Protein AF-A0A5A9ZAS6-F1 (afdb_monomer)

Mean predicted aligned error: 12.67 Å

Sequence (66 aa):
MNIDDLMTELDDARLTAKANGQASAMVAATMSKAKLLGLDKGVTDDNEVRPINIIVRTVDARKPDS

Foldseek 3Di:
DDLVVVLVVLVVQLVVCVVVVNPVSNVVSVVVNCVSVVVVVPPPPPPPPDDDDDDDDDADPVCNPD

Solvent-accessible surface area (backbone atoms only — not comparable to full-atom values): 4250 Å² total; per-residue (Å²): 134,53,74,67,52,55,53,49,54,38,51,51,52,24,52,53,21,57,77,69,68,35,62,69,55,29,50,52,31,54,52,52,50,34,46,77,71,45,67,68,55,64,84,80,62,84,76,62,86,70,87,82,88,80,85,87,84,85,75,53,90,92,49,84,89,115

Structure (mmCIF, N/CA/C/O backbone):
data_AF-A0A5A9ZAS6-F1
#
_entry.id   AF-A0A5A9ZAS6-F1
#
loop_
_atom_site.group_PDB
_atom_site.id
_atom_site.type_symbol
_atom_site.label_atom_id
_atom_site.label_alt_id
_atom_site.label_comp_id
_atom_site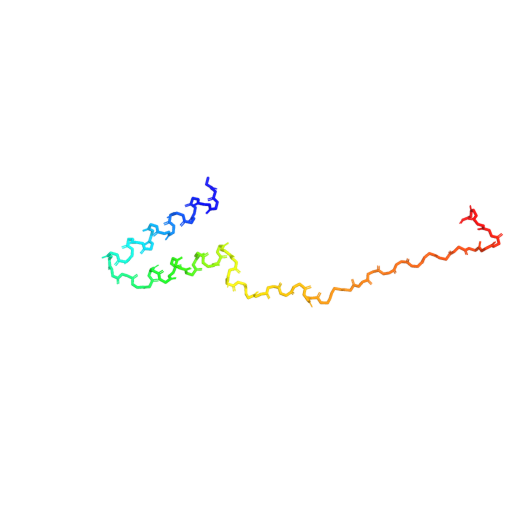.label_asym_id
_atom_site.label_entity_id
_atom_site.label_seq_id
_atom_site.pdbx_PDB_ins_code
_atom_site.Cartn_x
_atom_site.Cartn_y
_atom_site.Cartn_z
_atom_site.occupancy
_atom_site.B_iso_or_equiv
_atom_site.auth_seq_id
_atom_site.auth_comp_id
_atom_site.auth_asym_id
_atom_site.auth_atom_id
_atom_site.pdbx_PDB_model_num
ATOM 1 N N . MET A 1 1 ? 3.142 19.819 4.012 1.00 60.56 1 MET A N 1
ATOM 2 C CA . MET A 1 1 ? 2.572 18.472 4.132 1.00 60.56 1 MET A CA 1
ATOM 3 C C . MET A 1 1 ? 3.427 17.545 3.288 1.00 60.56 1 MET A C 1
ATOM 5 O O . MET A 1 1 ? 3.341 17.574 2.065 1.00 60.56 1 MET A O 1
ATOM 9 N N . ASN A 1 2 ? 4.360 16.865 3.941 1.00 88.62 2 ASN A N 1
ATOM 10 C CA . ASN A 1 2 ? 5.208 15.826 3.369 1.00 88.62 2 ASN A CA 1
ATOM 11 C C . ASN A 1 2 ? 4.508 14.462 3.509 1.00 88.62 2 ASN A C 1
ATOM 13 O O . ASN A 1 2 ? 3.533 14.322 4.246 1.00 88.62 2 ASN A O 1
ATOM 17 N N . ILE A 1 3 ? 5.018 13.443 2.824 1.00 87.62 3 ILE A N 1
ATOM 18 C CA . ILE A 1 3 ? 4.543 12.068 2.965 1.00 87.62 3 ILE A CA 1
ATOM 19 C C . ILE A 1 3 ? 4.678 11.564 4.410 1.00 87.62 3 ILE A C 1
ATOM 21 O O . ILE A 1 3 ? 3.820 10.822 4.874 1.00 87.62 3 ILE A O 1
ATOM 25 N N . ASP A 1 4 ? 5.687 12.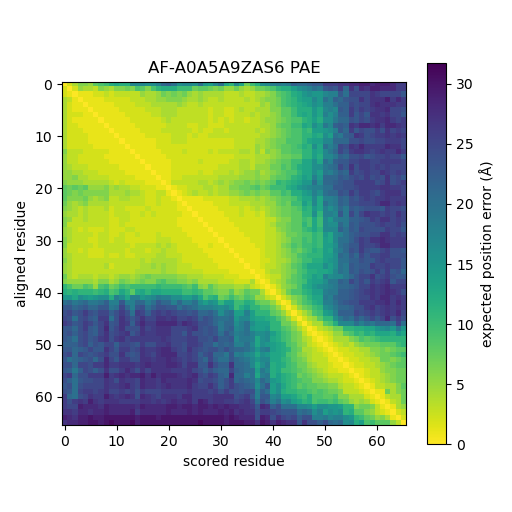037 5.145 1.00 88.06 4 ASP A N 1
ATOM 26 C CA . ASP A 1 4 ? 5.887 11.716 6.563 1.00 88.06 4 ASP A CA 1
ATOM 27 C C . ASP A 1 4 ? 4.778 12.292 7.459 1.00 88.06 4 ASP A C 1
ATOM 29 O O . ASP A 1 4 ? 4.343 11.636 8.410 1.00 88.06 4 ASP A O 1
ATOM 33 N N . ASP A 1 5 ? 4.259 13.478 7.120 1.00 91.69 5 ASP A N 1
ATOM 34 C CA . ASP A 1 5 ? 3.126 14.085 7.830 1.00 91.69 5 ASP A CA 1
ATOM 35 C C . ASP A 1 5 ? 1.871 13.220 7.630 1.00 91.69 5 ASP A C 1
ATOM 37 O O . ASP A 1 5 ? 1.188 12.871 8.591 1.00 91.69 5 ASP A O 1
ATOM 41 N N . LEU A 1 6 ? 1.626 12.775 6.390 1.00 89.56 6 LEU A N 1
ATOM 42 C CA . LEU A 1 6 ? 0.512 11.881 6.052 1.00 89.56 6 LEU A CA 1
ATOM 43 C C . LEU A 1 6 ? 0.621 10.520 6.754 1.00 89.56 6 LEU A C 1
ATOM 45 O O . LEU A 1 6 ? -0.388 9.966 7.187 1.00 89.56 6 LEU A O 1
ATOM 49 N N . MET A 1 7 ? 1.832 9.969 6.883 1.00 90.62 7 MET A N 1
ATOM 50 C CA . MET A 1 7 ? 2.059 8.723 7.626 1.00 90.62 7 MET A CA 1
ATOM 51 C C . MET A 1 7 ? 1.743 8.880 9.113 1.00 90.62 7 MET A C 1
ATOM 53 O O . MET A 1 7 ? 1.154 7.976 9.708 1.00 90.62 7 MET A O 1
ATOM 57 N N . THR A 1 8 ? 2.115 10.024 9.690 1.00 92.88 8 THR A N 1
ATOM 58 C CA . THR A 1 8 ? 1.882 10.341 11.103 1.00 92.88 8 THR A CA 1
ATOM 59 C C . THR A 1 8 ? 0.389 10.496 11.386 1.00 92.88 8 THR A C 1
ATOM 61 O O . THR A 1 8 ? -0.137 9.831 12.276 1.00 92.88 8 THR A O 1
ATOM 64 N N . GLU A 1 9 ? -0.329 11.272 10.568 1.00 91.94 9 GLU A N 1
ATOM 65 C CA . GLU A 1 9 ? -1.785 11.442 10.693 1.00 91.94 9 GLU A CA 1
ATOM 66 C C . GLU A 1 9 ? -2.538 10.106 10.586 1.00 91.94 9 GLU A C 1
ATOM 68 O O . GLU A 1 9 ? -3.513 9.855 11.299 1.00 91.94 9 GLU A O 1
ATOM 73 N N . LEU A 1 10 ? -2.070 9.210 9.715 1.00 91.69 10 LEU A N 1
ATOM 74 C CA . LEU A 1 10 ? -2.675 7.899 9.518 1.00 91.69 10 LEU A CA 1
ATOM 75 C C . LEU A 1 10 ? -2.428 6.950 10.701 1.00 91.69 10 LEU A C 1
ATOM 77 O O . LEU A 1 10 ? -3.301 6.144 11.042 1.00 91.69 10 LEU A O 1
ATOM 81 N N . ASP A 1 11 ? -1.266 7.050 11.349 1.00 91.62 11 ASP A N 1
ATOM 82 C CA . ASP A 1 11 ? -0.979 6.319 12.584 1.00 91.62 11 ASP A CA 1
ATOM 83 C C . ASP A 1 11 ? -1.827 6.832 13.756 1.00 91.62 11 ASP A C 1
ATOM 85 O O . ASP A 1 11 ? -2.377 6.017 14.504 1.00 91.62 11 ASP A O 1
ATOM 89 N N . ASP A 1 12 ? -2.020 8.146 13.871 1.00 92.94 12 ASP A N 1
ATOM 90 C CA . ASP A 1 12 ? -2.891 8.751 14.884 1.00 92.94 12 ASP A CA 1
ATOM 91 C C . ASP A 1 12 ? -4.362 8.359 14.681 1.00 92.94 12 ASP A C 1
ATOM 93 O O . ASP A 1 12 ? -5.057 7.974 15.633 1.00 92.94 12 ASP A O 1
ATOM 97 N N . ALA A 1 13 ? -4.836 8.350 13.431 1.00 91.94 13 ALA A N 1
ATOM 98 C CA . ALA A 1 13 ? -6.164 7.853 13.082 1.00 91.94 13 ALA A CA 1
ATOM 99 C C . ALA A 1 13 ? -6.330 6.372 13.464 1.00 91.94 13 ALA A C 1
ATOM 101 O O . ALA A 1 13 ? -7.354 5.978 14.033 1.00 91.94 13 ALA A O 1
ATOM 102 N N . ARG A 1 14 ? -5.304 5.545 13.224 1.00 92.50 14 ARG A N 1
ATOM 103 C CA . ARG A 1 14 ? -5.295 4.126 13.607 1.00 92.50 14 ARG A CA 1
ATOM 104 C C . ARG A 1 14 ? -5.336 3.940 15.127 1.00 92.50 14 ARG A C 1
ATOM 106 O O . ARG A 1 14 ? -6.052 3.059 15.606 1.00 92.50 14 ARG A O 1
ATOM 113 N N . LEU A 1 15 ? -4.590 4.740 15.893 1.00 93.31 15 LEU A N 1
ATOM 114 C CA . LEU A 1 15 ? -4.594 4.697 17.362 1.00 93.31 15 LEU A CA 1
ATOM 115 C C . LEU A 1 15 ? -5.948 5.126 17.935 1.00 93.31 15 LEU A C 1
ATOM 117 O O . LEU A 1 15 ? -6.477 4.456 18.824 1.00 93.31 15 LEU A O 1
ATOM 121 N N . THR A 1 16 ? -6.545 6.172 17.370 1.00 92.81 16 THR A N 1
ATOM 122 C CA . THR A 1 16 ? -7.882 6.651 17.742 1.00 92.81 16 THR A CA 1
ATOM 123 C C . THR A 1 16 ? -8.948 5.593 17.450 1.00 92.81 16 THR A C 1
ATOM 125 O O . THR A 1 16 ? -9.769 5.268 18.308 1.00 92.81 16 THR A O 1
ATOM 128 N N . ALA A 1 17 ? -8.895 4.969 16.270 1.00 91.62 17 ALA A N 1
ATOM 129 C CA . ALA A 1 17 ? -9.782 3.866 15.907 1.00 91.62 17 ALA A CA 1
ATOM 130 C C . ALA A 1 17 ? -9.615 2.655 16.838 1.00 91.62 17 ALA A C 1
ATOM 132 O O . ALA A 1 17 ? -10.608 2.045 17.237 1.00 91.62 17 ALA A O 1
ATOM 133 N N . LYS A 1 18 ? -8.374 2.328 17.229 1.00 91.94 18 LYS A N 1
ATOM 134 C CA . LYS A 1 18 ? -8.079 1.253 18.186 1.00 91.94 18 LYS A CA 1
ATOM 135 C C . LYS A 1 18 ? -8.689 1.539 19.560 1.00 91.94 18 LYS A C 1
ATOM 137 O O . LYS A 1 18 ? -9.287 0.636 20.139 1.00 91.94 18 LYS A O 1
ATOM 142 N N . ALA A 1 19 ? -8.569 2.769 20.063 1.00 92.75 19 ALA A N 1
ATOM 143 C CA . ALA A 1 19 ? -9.168 3.179 21.335 1.00 92.75 19 ALA A CA 1
ATOM 144 C C . ALA A 1 19 ? -10.704 3.085 21.308 1.00 92.75 19 ALA A C 1
ATOM 146 O O . ALA A 1 19 ? -11.317 2.671 22.287 1.00 92.75 19 ALA A O 1
ATOM 147 N N . ASN A 1 20 ? -11.309 3.385 20.157 1.00 91.69 20 ASN A N 1
ATOM 148 C CA . ASN A 1 20 ? -12.758 3.353 19.960 1.00 91.69 20 ASN A CA 1
ATOM 149 C C . ASN A 1 20 ? -13.304 1.974 19.539 1.00 91.69 20 ASN A C 1
ATOM 151 O O . ASN A 1 20 ? -14.492 1.854 19.243 1.00 91.69 20 ASN A O 1
ATOM 155 N N . GLY A 1 21 ? -12.461 0.937 19.456 1.00 91.06 21 GLY A N 1
ATOM 156 C CA . GLY A 1 21 ? -12.874 -0.405 19.022 1.00 91.06 21 GLY A CA 1
ATOM 157 C C . GLY A 1 21 ? -13.321 -0.491 17.555 1.00 91.06 21 GLY A C 1
ATOM 158 O O . GLY A 1 21 ? -14.005 -1.436 17.165 1.00 91.06 21 GLY A O 1
ATOM 159 N N . GLN A 1 22 ? -12.947 0.478 16.719 1.00 89.62 22 GLN A N 1
ATOM 160 C CA . GLN A 1 22 ? -13.348 0.547 15.315 1.00 89.62 22 GLN A CA 1
ATOM 161 C C . GLN A 1 22 ? -12.389 -0.255 14.432 1.00 89.62 22 GLN A C 1
ATOM 163 O O . GLN A 1 22 ? -11.467 0.279 13.811 1.00 89.62 22 GLN A O 1
ATOM 168 N N . ALA A 1 23 ? -12.622 -1.566 14.360 1.00 88.12 23 ALA A N 1
ATOM 169 C CA . ALA A 1 23 ? -11.789 -2.478 13.579 1.00 88.12 23 ALA A CA 1
ATOM 170 C C . ALA A 1 23 ? -11.720 -2.108 12.083 1.00 88.12 23 ALA A C 1
ATOM 172 O O . ALA A 1 23 ? -10.645 -2.165 11.490 1.00 88.12 23 ALA A O 1
ATOM 173 N N . SER A 1 24 ? -12.829 -1.669 11.478 1.00 89.56 24 SER A N 1
ATOM 174 C CA . SER A 1 24 ? -12.879 -1.263 10.065 1.00 89.56 24 SER A CA 1
ATOM 175 C C . SER A 1 24 ? -12.019 -0.030 9.772 1.00 89.56 24 SER 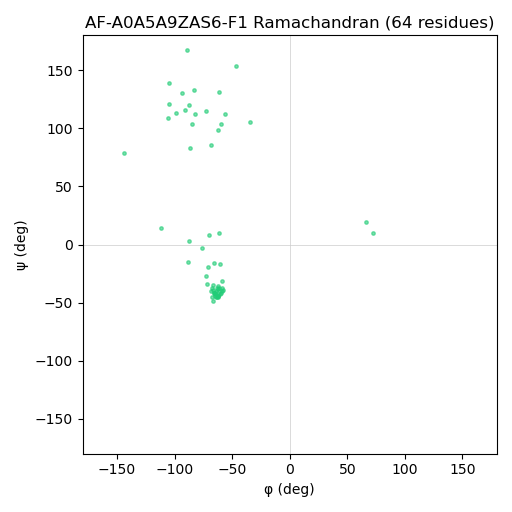A C 1
ATOM 177 O O . SER A 1 24 ? -11.284 -0.014 8.786 1.00 89.56 24 SER A O 1
ATOM 179 N N . ALA A 1 25 ? -12.057 0.975 10.650 1.00 89.12 25 ALA A N 1
ATOM 180 C CA . ALA A 1 25 ? -11.249 2.186 10.524 1.00 89.12 25 ALA A CA 1
ATOM 181 C C . ALA A 1 25 ? -9.751 1.890 10.711 1.00 89.12 25 ALA A C 1
ATOM 183 O O . ALA A 1 25 ? -8.914 2.421 9.984 1.00 89.12 25 ALA A O 1
ATOM 184 N N . MET A 1 26 ? -9.411 0.973 11.621 1.00 90.31 26 MET A N 1
ATOM 185 C CA . MET A 1 26 ? -8.038 0.502 11.800 1.00 90.31 26 MET A CA 1
ATOM 186 C C . MET A 1 26 ? -7.506 -0.201 10.539 1.00 90.31 26 MET A C 1
ATOM 188 O O . MET A 1 26 ? -6.398 0.102 10.102 1.00 90.31 26 MET A O 1
ATOM 192 N N . VAL A 1 27 ? -8.301 -1.085 9.921 1.00 90.50 27 VAL A N 1
ATOM 193 C CA . VAL A 1 27 ? -7.939 -1.753 8.656 1.00 90.50 27 VAL A CA 1
ATOM 194 C C . VAL A 1 27 ? -7.775 -0.736 7.528 1.00 90.50 27 VAL A C 1
ATOM 196 O O . VAL A 1 27 ? -6.794 -0.803 6.790 1.00 90.50 27 VAL A O 1
ATOM 199 N N . ALA A 1 28 ? -8.682 0.236 7.416 1.00 91.62 28 ALA A N 1
ATOM 200 C CA . ALA A 1 28 ? -8.601 1.281 6.399 1.00 91.62 28 ALA A CA 1
ATOM 201 C C . ALA A 1 28 ? -7.320 2.122 6.534 1.00 91.62 28 ALA A C 1
ATOM 203 O O . ALA A 1 28 ? -6.647 2.371 5.531 1.00 91.62 28 ALA A O 1
ATOM 204 N N . ALA A 1 29 ? -6.938 2.498 7.760 1.00 91.19 29 ALA A N 1
ATOM 205 C CA . ALA A 1 29 ? -5.694 3.217 8.023 1.00 91.19 29 ALA A CA 1
ATOM 206 C C . ALA A 1 29 ? -4.464 2.365 7.665 1.00 91.19 29 ALA A C 1
ATOM 208 O O . ALA A 1 29 ? -3.568 2.826 6.962 1.00 91.19 29 ALA A O 1
ATOM 209 N N . THR A 1 30 ? -4.440 1.088 8.056 1.00 88.75 30 THR A N 1
ATOM 210 C CA . THR A 1 30 ? -3.340 0.174 7.710 1.00 88.75 30 THR A CA 1
ATOM 211 C C . THR A 1 30 ? -3.205 -0.037 6.199 1.00 88.75 30 THR A C 1
ATOM 213 O O . THR A 1 30 ? -2.096 0.041 5.672 1.00 88.75 30 THR A O 1
ATOM 216 N N . MET A 1 31 ? -4.312 -0.249 5.482 1.00 90.50 31 MET A N 1
ATOM 217 C CA . MET A 1 31 ? -4.297 -0.426 4.025 1.00 90.50 31 MET A CA 1
ATOM 218 C C . MET A 1 31 ? -3.880 0.851 3.295 1.00 90.50 31 MET A C 1
ATOM 220 O O . MET A 1 31 ? -3.097 0.797 2.349 1.00 90.50 31 MET A O 1
ATOM 224 N N . SER A 1 32 ? -4.336 2.012 3.765 1.00 88.88 32 SER A N 1
ATOM 225 C CA . SER A 1 32 ? -3.910 3.307 3.224 1.00 88.88 32 SER A CA 1
ATOM 226 C C . SER A 1 32 ? -2.399 3.508 3.392 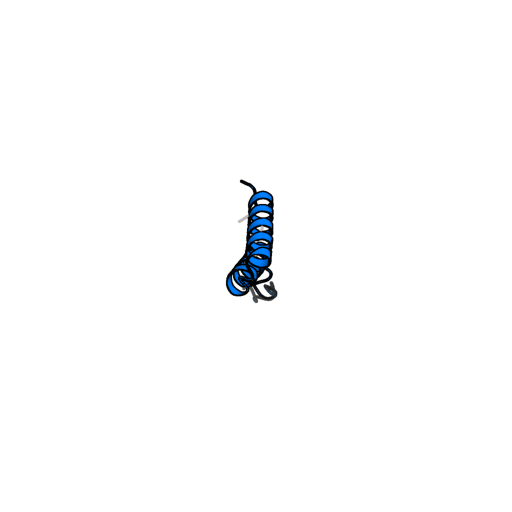1.00 88.88 32 SER A C 1
ATOM 228 O O . SER A 1 32 ? -1.736 3.982 2.471 1.00 88.88 32 SER A O 1
ATOM 230 N N . LYS A 1 33 ? -1.830 3.049 4.517 1.00 89.88 33 LYS A N 1
ATOM 231 C CA . LYS A 1 33 ? -0.389 3.111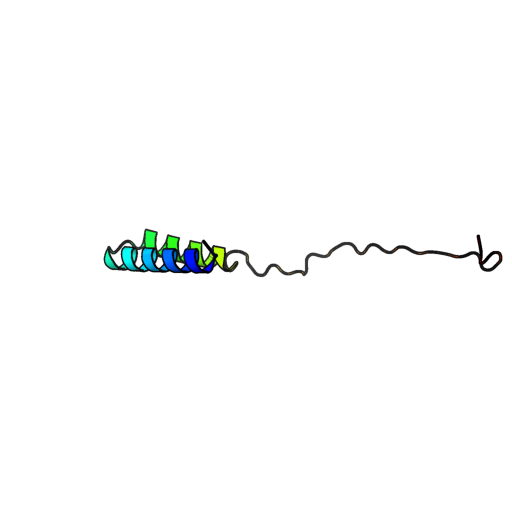 4.790 1.00 89.88 33 LYS A CA 1
ATOM 232 C C . LYS A 1 33 ? 0.391 2.199 3.849 1.00 89.88 33 LYS A C 1
ATOM 234 O O . LYS A 1 33 ? 1.382 2.615 3.255 1.00 89.88 33 LYS A O 1
ATOM 239 N N . ALA A 1 34 ? -0.094 0.972 3.668 1.00 88.81 34 ALA A N 1
ATOM 240 C CA . ALA A 1 34 ? 0.475 0.016 2.724 1.00 88.81 34 ALA A CA 1
ATOM 241 C C . ALA A 1 34 ? 0.459 0.564 1.288 1.00 88.81 34 ALA A C 1
ATOM 243 O O . ALA A 1 34 ? 1.449 0.439 0.570 1.00 88.81 34 ALA A O 1
ATOM 244 N N . LYS A 1 35 ? -0.620 1.245 0.890 1.00 88.50 35 LYS A N 1
ATOM 245 C CA . LYS A 1 35 ? -0.740 1.878 -0.426 1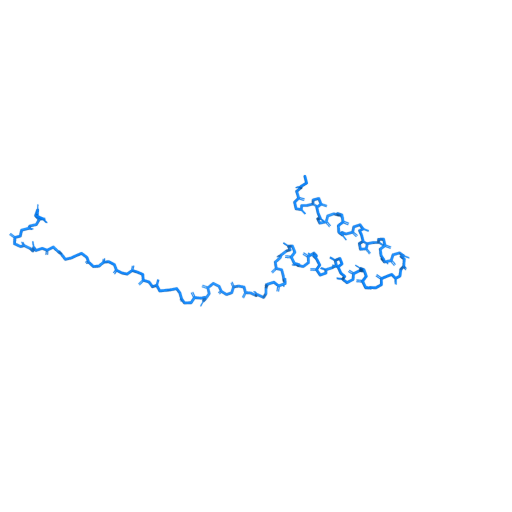.00 88.50 35 LYS A CA 1
ATOM 246 C C . LYS A 1 35 ? 0.249 3.027 -0.628 1.00 88.50 35 LYS A C 1
ATOM 248 O O . LYS A 1 35 ? 0.859 3.104 -1.692 1.00 88.50 35 LYS A O 1
ATOM 253 N N . LEU A 1 36 ? 0.447 3.879 0.383 1.00 87.38 36 LEU A N 1
ATOM 254 C CA . LEU A 1 36 ? 1.449 4.955 0.349 1.00 87.38 36 LEU A CA 1
ATOM 255 C C . LEU A 1 36 ? 2.882 4.412 0.244 1.00 87.38 36 LEU A C 1
ATOM 257 O O . LEU A 1 36 ? 3.693 4.977 -0.482 1.00 87.38 36 LEU A O 1
ATOM 261 N N . LEU A 1 37 ? 3.177 3.295 0.915 1.00 85.94 37 LEU A N 1
ATOM 262 C CA . LEU A 1 37 ? 4.464 2.593 0.817 1.00 85.94 37 LEU A CA 1
ATOM 263 C C . LEU A 1 37 ? 4.624 1.776 -0.474 1.00 85.94 37 LEU A C 1
ATOM 265 O O . LEU A 1 37 ? 5.666 1.161 -0.682 1.00 85.94 37 LEU A O 1
ATOM 269 N N . GLY A 1 38 ? 3.599 1.727 -1.327 1.00 84.88 38 GLY A N 1
ATOM 270 C CA . GLY A 1 38 ? 3.615 0.924 -2.546 1.00 84.88 38 GLY A CA 1
ATOM 271 C C . GLY A 1 38 ? 3.497 -0.585 -2.315 1.00 84.88 38 GLY A C 1
ATOM 272 O O . GLY A 1 38 ? 3.619 -1.331 -3.273 1.00 84.88 38 GLY A O 1
ATOM 273 N N . LEU A 1 39 ? 3.200 -1.042 -1.093 1.00 82.69 39 LEU A N 1
ATOM 274 C CA . LEU A 1 39 ? 3.022 -2.463 -0.756 1.00 82.69 39 LEU A CA 1
ATOM 275 C C . LEU A 1 39 ? 1.728 -3.065 -1.339 1.00 82.69 39 LEU A C 1
ATOM 277 O O . LEU A 1 39 ? 1.604 -4.280 -1.431 1.00 82.69 39 LEU A O 1
ATOM 281 N N . ASP A 1 40 ? 0.765 -2.215 -1.714 1.00 80.12 40 ASP A N 1
ATOM 282 C CA . ASP A 1 40 ? -0.469 -2.595 -2.431 1.00 80.12 40 ASP A CA 1
ATOM 283 C C . ASP A 1 40 ? -0.197 -2.954 -3.900 1.00 80.12 40 ASP A C 1
ATOM 285 O O . ASP A 1 40 ? -0.904 -3.749 -4.518 1.00 80.12 40 ASP A O 1
ATOM 289 N N . LYS A 1 41 ? 0.866 -2.383 -4.470 1.00 70.69 41 LYS A N 1
ATOM 290 C CA . LYS A 1 41 ? 1.326 -2.753 -5.799 1.00 70.69 41 LYS A CA 1
ATOM 291 C C . LYS A 1 41 ? 2.223 -3.964 -5.585 1.00 70.69 41 LYS A C 1
ATOM 293 O O . LYS A 1 41 ? 3.332 -3.823 -5.079 1.00 70.69 41 LYS A O 1
ATOM 298 N N . GLY A 1 42 ? 1.721 -5.164 -5.892 1.00 64.88 42 GLY A N 1
ATOM 299 C CA . GLY A 1 42 ? 2.562 -6.367 -5.937 1.00 64.88 42 GLY A CA 1
ATOM 300 C C . GLY A 1 42 ? 3.848 -6.074 -6.712 1.00 64.88 42 GLY A C 1
ATOM 301 O O . GLY A 1 42 ? 3.826 -5.154 -7.527 1.00 64.88 42 GLY A O 1
ATOM 302 N N . VAL A 1 43 ? 4.941 -6.800 -6.420 1.00 64.56 43 VAL A N 1
ATOM 303 C CA . VAL A 1 43 ? 6.279 -6.580 -7.009 1.00 64.56 43 VAL A CA 1
ATOM 304 C C . VAL A 1 43 ? 6.103 -6.118 -8.448 1.00 64.56 43 VAL A C 1
ATOM 306 O O . VAL A 1 43 ? 5.666 -6.903 -9.290 1.00 64.56 43 VAL A O 1
ATOM 309 N N . THR A 1 44 ? 6.317 -4.822 -8.703 1.00 59.03 44 THR A N 1
ATOM 310 C CA . THR A 1 44 ? 6.369 -4.306 -10.068 1.00 59.03 44 THR A CA 1
ATOM 311 C C . THR A 1 44 ? 7.637 -4.908 -10.614 1.00 59.03 44 THR A C 1
ATOM 313 O O . THR A 1 44 ? 8.729 -4.374 -10.442 1.00 59.03 44 THR A O 1
ATOM 316 N N . ASP A 1 45 ? 7.487 -6.120 -11.118 1.00 58.28 45 ASP A N 1
ATOM 317 C CA . ASP A 1 45 ? 8.505 -6.824 -11.835 1.00 58.28 45 ASP A CA 1
ATOM 318 C C . ASP A 1 45 ? 8.784 -5.902 -13.020 1.00 58.28 45 ASP A C 1
ATOM 320 O O . ASP A 1 45 ? 8.018 -5.828 -13.978 1.00 58.28 45 ASP A O 1
ATOM 324 N N . ASP A 1 46 ? 9.895 -5.174 -12.951 1.00 58.44 46 ASP A N 1
ATOM 325 C CA . ASP A 1 46 ? 10.484 -4.452 -14.085 1.00 58.44 46 ASP A CA 1
ATOM 326 C C . ASP A 1 46 ? 10.889 -5.440 -15.217 1.00 58.44 46 ASP A C 1
ATOM 328 O O . ASP A 1 46 ? 11.528 -5.064 -16.193 1.00 58.44 46 ASP A O 1
ATOM 332 N N . ASN A 1 47 ? 10.479 -6.712 -15.093 1.00 58.41 47 ASN A N 1
ATOM 333 C CA . ASN A 1 47 ? 10.410 -7.773 -16.091 1.00 58.41 47 ASN A CA 1
ATOM 334 C C . ASN A 1 47 ? 9.321 -7.558 -17.157 1.00 58.41 47 ASN A C 1
ATOM 336 O O . ASN A 1 47 ? 9.084 -8.462 -17.964 1.00 58.41 47 ASN A O 1
ATOM 340 N N . GLU A 1 48 ? 8.655 -6.399 -17.217 1.00 65.88 48 GLU A N 1
ATOM 341 C CA . GLU A 1 48 ? 7.949 -6.035 -18.446 1.00 65.88 48 GLU A CA 1
ATOM 342 C C . GLU A 1 48 ? 8.953 -6.059 -19.604 1.00 65.88 48 GLU A C 1
ATOM 344 O O . GLU A 1 48 ? 9.888 -5.259 -19.666 1.00 65.88 48 GLU A O 1
ATOM 349 N N . VAL A 1 49 ? 8.773 -7.009 -20.524 1.00 70.25 49 VAL A N 1
ATOM 350 C CA . VAL A 1 49 ? 9.591 -7.129 -21.731 1.00 70.25 49 VAL A CA 1
ATOM 351 C C . VAL A 1 49 ? 9.389 -5.864 -22.559 1.00 70.25 49 VAL A C 1
ATOM 353 O O . VAL A 1 49 ? 8.402 -5.723 -23.281 1.00 70.25 49 VAL A O 1
ATOM 356 N N . ARG A 1 50 ? 10.322 -4.916 -22.444 1.00 77.69 50 ARG A N 1
ATOM 357 C CA . ARG A 1 50 ? 10.303 -3.690 -23.241 1.00 77.69 50 ARG A CA 1
ATOM 358 C C . ARG A 1 50 ? 10.939 -3.966 -24.605 1.00 77.69 50 ARG A C 1
ATOM 360 O O . ARG A 1 50 ? 12.019 -4.559 -24.663 1.00 77.69 50 ARG A O 1
ATOM 367 N N . PRO A 1 51 ? 10.309 -3.540 -25.712 1.00 82.50 51 PRO A N 1
ATOM 368 C CA . PRO A 1 51 ? 10.911 -3.665 -27.030 1.00 82.50 51 PRO A CA 1
ATOM 369 C C . PRO A 1 51 ? 12.214 -2.863 -27.086 1.00 82.50 51 PRO A C 1
ATOM 371 O O . PRO A 1 51 ? 12.268 -1.697 -26.689 1.00 82.50 51 PRO A O 1
ATOM 374 N N . ILE A 1 52 ? 13.273 -3.500 -27.581 1.00 83.25 52 ILE A N 1
ATOM 375 C CA . ILE A 1 52 ? 14.582 -2.868 -27.738 1.00 83.25 52 ILE A CA 1
ATOM 376 C C . ILE A 1 52 ? 14.614 -2.189 -29.108 1.00 83.25 52 ILE A C 1
ATOM 378 O O . ILE A 1 52 ? 14.481 -2.850 -30.137 1.00 83.25 52 ILE A O 1
ATOM 382 N N . ASN A 1 53 ? 14.819 -0.873 -29.132 1.00 85.81 53 ASN A N 1
ATOM 383 C CA . ASN A 1 53 ? 15.026 -0.137 -30.377 1.00 85.81 53 ASN 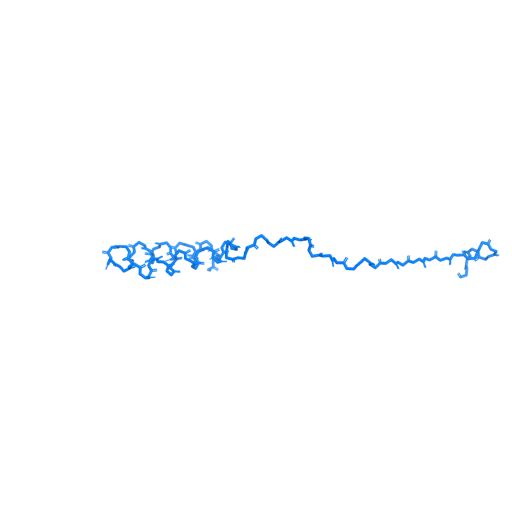A CA 1
ATOM 384 C C . ASN A 1 53 ? 16.489 -0.267 -30.815 1.00 85.81 53 ASN A C 1
ATOM 386 O O . ASN A 1 53 ? 17.384 0.282 -30.173 1.00 85.81 53 ASN A O 1
ATOM 390 N N . ILE A 1 54 ? 16.729 -0.971 -31.923 1.00 88.12 54 ILE A N 1
ATOM 391 C CA . ILE A 1 54 ? 18.056 -1.102 -32.534 1.00 88.12 54 ILE A CA 1
ATOM 392 C C . ILE A 1 54 ? 18.113 -0.213 -33.780 1.00 88.12 54 ILE A C 1
ATOM 394 O O . ILE A 1 54 ? 17.337 -0.397 -34.714 1.00 88.12 54 ILE A O 1
ATOM 398 N N . ILE A 1 55 ? 19.056 0.734 -33.811 1.00 88.69 55 ILE A N 1
ATOM 399 C CA . ILE A 1 55 ? 19.357 1.555 -34.993 1.00 88.69 55 ILE A CA 1
ATOM 400 C C . ILE A 1 55 ? 20.669 1.052 -35.592 1.00 88.69 55 ILE A C 1
ATOM 402 O O . ILE A 1 55 ? 21.739 1.271 -35.026 1.00 88.69 55 ILE A O 1
ATOM 406 N N . VAL A 1 56 ? 20.596 0.397 -36.750 1.00 89.00 56 VAL A N 1
ATOM 407 C CA . VAL A 1 56 ? 21.786 -0.012 -37.506 1.00 89.00 56 VAL A CA 1
ATOM 408 C C . VAL A 1 56 ? 22.149 1.103 -38.481 1.00 89.00 56 VAL A C 1
ATOM 410 O O . VAL A 1 56 ? 21.381 1.416 -39.387 1.00 89.00 56 VAL A O 1
ATOM 413 N N . ARG A 1 57 ? 23.325 1.709 -38.299 1.00 88.25 57 ARG A N 1
ATOM 414 C CA . ARG A 1 57 ? 23.912 2.632 -39.276 1.00 88.25 57 ARG A CA 1
ATOM 415 C C . ARG A 1 57 ? 24.939 1.880 -40.105 1.00 88.25 57 ARG A C 1
ATOM 417 O O . ARG A 1 57 ? 25.973 1.472 -39.587 1.00 88.25 57 ARG A O 1
ATOM 424 N N . THR A 1 58 ? 24.651 1.703 -41.385 1.00 84.38 58 THR A N 1
ATOM 425 C CA . THR A 1 58 ? 25.618 1.198 -42.359 1.00 84.38 58 THR A CA 1
ATOM 426 C C . THR A 1 58 ? 26.294 2.381 -43.038 1.00 84.38 58 THR A C 1
ATOM 428 O O . THR A 1 58 ? 25.599 3.275 -43.515 1.00 84.38 58 THR A O 1
ATOM 431 N N . VAL A 1 59 ? 27.623 2.380 -43.100 1.00 83.94 59 VAL A N 1
ATOM 432 C CA . VAL A 1 59 ? 28.399 3.346 -43.892 1.00 83.94 59 VAL A CA 1
ATOM 433 C C . VAL A 1 59 ? 28.920 2.655 -45.148 1.00 83.94 59 VAL A C 1
ATOM 435 O O . VAL A 1 59 ? 29.341 1.497 -45.090 1.00 83.94 59 VAL A O 1
ATOM 438 N N . ASP A 1 60 ? 28.872 3.340 -46.291 1.00 83.81 60 ASP A N 1
ATOM 439 C CA . ASP A 1 60 ? 29.506 2.842 -47.510 1.00 83.81 60 ASP A CA 1
ATOM 440 C C . ASP A 1 60 ? 31.026 2.982 -47.364 1.00 83.81 60 ASP A C 1
ATOM 442 O O . ASP A 1 60 ? 31.565 4.086 -47.310 1.00 83.81 60 ASP A O 1
ATOM 446 N N . ALA A 1 61 ? 31.739 1.855 -47.338 1.00 79.06 61 ALA A N 1
ATOM 447 C CA . ALA A 1 61 ? 33.198 1.837 -47.247 1.00 79.06 61 ALA A CA 1
ATOM 448 C C . ALA A 1 61 ? 33.895 2.543 -48.429 1.00 79.06 61 ALA A C 1
ATOM 450 O O . ALA A 1 61 ? 35.079 2.860 -48.344 1.00 79.06 61 ALA A O 1
ATOM 451 N N . ARG A 1 62 ? 33.183 2.786 -49.538 1.00 81.12 62 ARG A N 1
ATOM 452 C CA . ARG A 1 62 ? 33.693 3.502 -50.718 1.00 81.12 62 ARG A CA 1
ATOM 453 C C . ARG A 1 62 ? 33.489 5.015 -50.633 1.00 81.12 62 ARG A C 1
ATOM 455 O O . ARG A 1 62 ? 34.102 5.737 -51.417 1.00 81.12 62 ARG A O 1
ATOM 462 N N . LYS A 1 63 ? 32.647 5.494 -49.713 1.00 78.88 63 LYS A N 1
ATOM 463 C CA . LYS A 1 63 ? 32.399 6.917 -49.435 1.00 78.88 63 LYS A CA 1
ATOM 464 C C . LYS A 1 63 ? 32.183 7.116 -47.931 1.00 78.88 63 LYS A C 1
ATOM 466 O O . LYS A 1 63 ? 31.043 7.252 -47.496 1.00 78.88 63 LYS A O 1
ATOM 471 N N . PRO A 1 64 ? 33.270 7.135 -47.143 1.00 68.88 64 PRO A N 1
ATOM 472 C CA . PRO A 1 64 ? 33.180 7.231 -45.688 1.00 68.88 64 PRO A CA 1
ATOM 473 C C . PRO A 1 64 ? 32.601 8.566 -45.181 1.00 68.88 64 PRO A C 1
ATOM 475 O O . PRO A 1 64 ? 32.163 8.620 -44.036 1.00 68.88 64 PRO A O 1
ATOM 478 N N . ASP A 1 65 ? 32.552 9.604 -46.026 1.00 74.62 65 ASP A N 1
ATOM 479 C CA . ASP A 1 65 ? 32.220 10.983 -45.635 1.00 74.62 65 ASP A CA 1
ATOM 480 C C . ASP A 1 65 ? 30.866 11.504 -46.179 1.00 74.62 65 ASP A C 1
ATOM 482 O O . ASP A 1 65 ? 30.645 12.717 -46.177 1.00 74.62 65 ASP A O 1
ATOM 486 N N . SER A 1 66 ? 29.977 10.638 -46.695 1.00 61.56 66 SER A N 1
ATOM 487 C CA . SER A 1 66 ? 28.677 11.045 -47.280 1.00 61.56 66 SER A CA 1
ATOM 488 C C . SER A 1 66 ? 27.461 10.718 -46.423 1.00 61.56 66 SER A C 1
ATOM 490 O O . SER A 1 66 ? 27.499 9.736 -45.653 1.00 61.56 66 SER A O 1
#

Secondary structure (DSSP, 8-state):
--HHHHHHHHHHHHHHHHHTT-HHHHHHHHHHHHHHTTTTS----TT--PPP--------TT-TT-

Radius of gyration: 26.21 Å; Cα contacts (8 Å, |Δi|>4): 26; chains: 1; bounding box: 47×26×72 Å

Nearest PDB structures (foldseek):
  8ftm-assembly1_A  TM=8.525E-01  e=6.623E+00  Thermochaetoides thermophila DSM 1495
  8qfv-assembly1_0  TM=8.422E-01  e=9.157E+00  Synechocystis sp. PCC 6803
  2kat-assembly1_A  TM=7.325E-01  e=7.539E+00 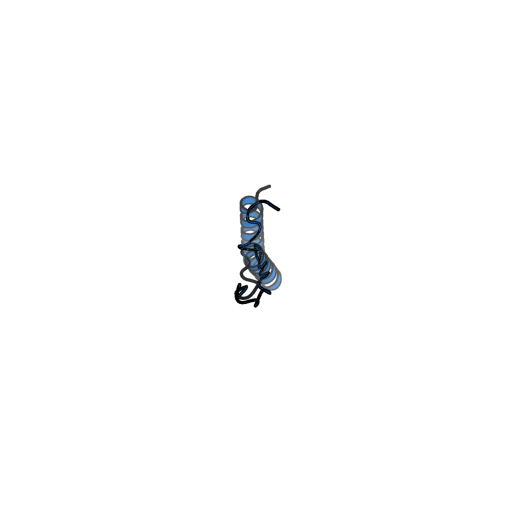 Bordetella parapertussis

pLDDT: mean 83.54, std 10.45, ran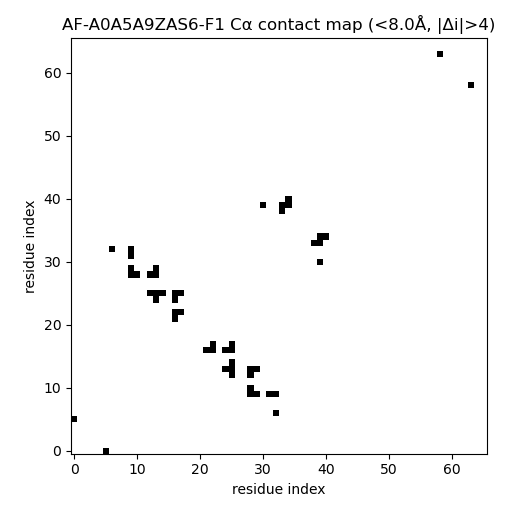ge [58.28, 93.31]